Protein AF-A0A0R1F557-F1 (afdb_monomer_lite)

Radius of gyration: 20.47 Å; chains: 1; bounding box: 53×27×48 Å

Sequence (78 aa):
MAKEKIKIDPNEFALAVIGGSNLKADDDTRASKDALKRYLTAYMLIENFNKLEAEQFKFINSSDFELMMKALEHMRIN

Secondary structure (DSSP, 8-state):
---S-----HHHHHHHHHHT-----SSHHHHHHHHHHHHHHHHHHHHHHHHHHHHHHHHHTSHHHHHHHHHHHHHTT-

pLDDT: mean 87.63, std 11.09, range [47.91, 98.38]

Organism: NCBI:txid913848

Foldseek 3Di:
DDPDQDADDLQVQLCVQLVPDDQDDPDPVSSVVVSVVSSVVSSVVRVVVSVVSVVVVCVCPDPVVVVVVVVVVVVVVD

Structure (mmCIF, N/CA/C/O backbone):
data_AF-A0A0R1F557-F1
#
_entry.id   AF-A0A0R1F557-F1
#
loop_
_atom_site.group_PDB
_atom_site.id
_atom_site.type_symbol
_atom_site.label_atom_id
_atom_site.label_alt_id
_atom_site.label_comp_id
_atom_site.label_asym_id
_atom_site.label_entity_id
_atom_site.label_seq_id
_atom_site.pdbx_PDB_ins_code
_atom_site.Cartn_x
_atom_site.Cartn_y
_atom_site.Cartn_z
_atom_site.occupancy
_atom_site.B_iso_or_equiv
_atom_site.auth_seq_id
_atom_site.auth_comp_id
_atom_site.auth_asym_id
_atom_site.auth_atom_id
_atom_site.pdbx_PDB_model_num
ATOM 1 N N . MET A 1 1 ? -25.509 0.410 7.962 1.00 47.91 1 MET A N 1
ATOM 2 C CA . MET A 1 1 ? -24.080 0.789 7.939 1.00 47.91 1 MET A CA 1
ATOM 3 C C . MET A 1 1 ? -23.273 -0.488 7.775 1.00 47.91 1 MET A C 1
ATOM 5 O O . MET A 1 1 ? -23.725 -1.505 8.293 1.00 47.91 1 MET A O 1
ATOM 9 N N . ALA A 1 2 ? -22.203 -0.480 6.974 1.00 50.81 2 ALA A N 1
ATOM 10 C CA . ALA A 1 2 ? -21.453 -1.692 6.635 1.00 50.81 2 ALA A CA 1
ATOM 11 C C . ALA A 1 2 ? -21.007 -2.412 7.920 1.00 50.81 2 ALA A C 1
ATOM 13 O O . ALA A 1 2 ? -20.333 -1.824 8.759 1.00 50.81 2 ALA A O 1
ATOM 14 N N . LYS A 1 3 ? -21.472 -3.653 8.111 1.00 59.56 3 LYS A N 1
ATOM 15 C CA . LYS A 1 3 ? -21.220 -4.448 9.327 1.00 59.56 3 LYS A CA 1
ATOM 16 C C . LYS A 1 3 ? -19.829 -5.082 9.350 1.00 59.56 3 LYS A C 1
ATOM 18 O O . LYS A 1 3 ? -19.426 -5.609 10.382 1.00 59.56 3 LYS A O 1
ATOM 23 N N . GLU A 1 4 ? -19.111 -5.052 8.235 1.00 72.06 4 GLU A N 1
ATOM 24 C CA . GLU A 1 4 ? -17.877 -5.805 8.060 1.00 72.06 4 GLU A CA 1
ATOM 25 C C . GLU A 1 4 ? -16.700 -4.862 7.865 1.00 72.06 4 GLU A C 1
ATOM 27 O O . GLU A 1 4 ? -16.701 -4.016 6.974 1.00 72.06 4 GLU A O 1
ATOM 32 N N . LYS A 1 5 ? -15.694 -5.031 8.725 1.00 80.69 5 LYS A N 1
ATOM 33 C 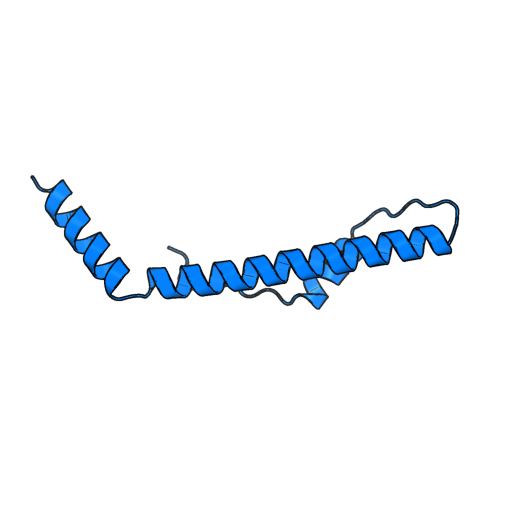CA . LYS A 1 5 ? -14.406 -4.361 8.601 1.00 80.69 5 LYS A CA 1
ATOM 34 C C . LYS A 1 5 ? -13.729 -4.836 7.322 1.00 80.69 5 LYS A C 1
ATOM 36 O O . LYS A 1 5 ? -13.386 -6.014 7.208 1.00 80.69 5 LYS A O 1
ATOM 41 N N . ILE A 1 6 ? -13.469 -3.913 6.406 1.00 87.75 6 ILE A N 1
ATOM 42 C CA . ILE A 1 6 ? -12.727 -4.222 5.187 1.00 87.75 6 ILE A CA 1
ATOM 43 C C . ILE A 1 6 ? -11.226 -4.189 5.503 1.00 87.75 6 ILE A C 1
ATOM 45 O O . ILE A 1 6 ? -10.720 -3.287 6.168 1.00 87.75 6 ILE A O 1
ATOM 49 N N . LYS A 1 7 ? -10.494 -5.204 5.042 1.00 92.81 7 LYS A N 1
ATOM 50 C CA . LYS A 1 7 ? -9.030 -5.218 5.044 1.00 92.81 7 LYS A CA 1
ATOM 51 C C . LYS A 1 7 ? -8.564 -5.744 3.699 1.00 92.81 7 LYS A C 1
ATOM 53 O O . LYS A 1 7 ? -8.948 -6.841 3.308 1.00 92.81 7 LYS A O 1
ATOM 58 N N . ILE A 1 8 ? -7.738 -4.966 3.018 1.00 94.81 8 ILE A N 1
ATOM 59 C CA . ILE A 1 8 ? -7.227 -5.299 1.688 1.00 94.81 8 ILE A CA 1
ATOM 60 C C . ILE A 1 8 ? -5.761 -5.709 1.826 1.00 94.81 8 ILE A C 1
ATOM 62 O O . ILE A 1 8 ? -5.010 -5.036 2.536 1.00 94.81 8 ILE A O 1
ATOM 66 N N . ASP A 1 9 ? -5.349 -6.807 1.189 1.00 97.25 9 ASP A N 1
ATOM 67 C CA . ASP A 1 9 ? -3.943 -7.213 1.199 1.00 97.25 9 ASP A CA 1
ATOM 68 C C . ASP A 1 9 ? -3.083 -6.180 0.442 1.00 97.25 9 ASP A C 1
ATOM 70 O O . ASP A 1 9 ? -3.356 -5.893 -0.731 1.00 97.25 9 ASP A O 1
ATOM 74 N N . PRO A 1 10 ? -2.061 -5.585 1.089 1.00 97.31 10 PRO A N 1
ATOM 75 C CA . PRO A 1 10 ? -1.299 -4.520 0.457 1.00 97.31 10 PRO A CA 1
ATOM 76 C C . PRO A 1 10 ? -0.505 -4.945 -0.777 1.00 97.31 10 PRO A C 1
ATOM 78 O O . PRO A 1 10 ? -0.382 -4.170 -1.728 1.00 97.31 10 PRO A O 1
ATOM 81 N N . ASN A 1 11 ? 0.022 -6.169 -0.771 1.00 97.38 11 ASN A N 1
ATOM 82 C CA . ASN A 1 11 ? 0.825 -6.688 -1.866 1.00 97.38 11 ASN A CA 1
ATOM 83 C C . ASN A 1 11 ? -0.062 -7.043 -3.064 1.00 97.38 11 ASN A C 1
ATOM 85 O O . ASN A 1 11 ? 0.223 -6.607 -4.176 1.00 97.38 11 ASN A O 1
ATOM 89 N N . GLU A 1 12 ? -1.168 -7.759 -2.848 1.00 97.56 12 GLU A N 1
ATOM 90 C CA . GLU A 1 12 ? -2.125 -8.086 -3.913 1.00 97.56 12 GLU A CA 1
ATOM 91 C C . GLU A 1 12 ? -2.678 -6.820 -4.579 1.00 97.56 12 GLU A C 1
ATOM 93 O O . GLU A 1 12 ? -2.722 -6.731 -5.808 1.00 97.56 12 GLU A O 1
ATOM 98 N N . PHE A 1 13 ? -3.021 -5.801 -3.784 1.00 97.31 13 PHE A N 1
ATOM 99 C CA . PHE A 1 13 ? -3.463 -4.511 -4.307 1.00 97.31 13 PHE A CA 1
ATOM 100 C C . PHE A 1 13 ? -2.375 -3.828 -5.142 1.00 97.31 13 PHE A C 1
ATOM 102 O O . PHE A 1 13 ? -2.630 -3.398 -6.269 1.00 97.31 13 PHE A O 1
ATOM 109 N N . ALA A 1 14 ? -1.152 -3.733 -4.617 1.00 97.31 14 ALA A N 1
ATOM 110 C CA . ALA A 1 14 ? -0.056 -3.075 -5.317 1.00 97.31 14 ALA A CA 1
ATOM 111 C C . ALA A 1 14 ? 0.303 -3.794 -6.629 1.00 97.31 14 ALA A C 1
ATOM 113 O O . ALA A 1 14 ? 0.512 -3.133 -7.650 1.00 97.31 14 ALA A O 1
ATOM 114 N N . LEU A 1 15 ? 0.302 -5.132 -6.632 1.00 96.44 15 LEU A N 1
ATOM 115 C CA . LEU A 1 15 ? 0.515 -5.951 -7.826 1.00 96.44 15 LEU A CA 1
ATOM 116 C C . LEU A 1 15 ? -0.592 -5.749 -8.868 1.00 96.44 15 LEU A C 1
ATOM 118 O O . LEU A 1 15 ? -0.291 -5.576 -10.050 1.00 96.44 15 LEU A O 1
ATOM 122 N N . ALA A 1 16 ? -1.858 -5.691 -8.449 1.00 96.50 16 ALA A N 1
ATOM 123 C CA . ALA A 1 16 ? -2.972 -5.401 -9.349 1.00 96.50 16 ALA A CA 1
ATOM 124 C C . ALA A 1 16 ? -2.857 -3.996 -9.974 1.00 96.50 16 ALA A C 1
ATOM 126 O O . ALA A 1 16 ? -3.079 -3.824 -11.174 1.00 96.50 16 ALA A O 1
ATOM 127 N N . VAL A 1 17 ? -2.445 -2.993 -9.188 1.00 95.06 17 VAL A N 1
ATOM 128 C CA . VAL A 1 17 ? -2.268 -1.611 -9.665 1.00 95.06 17 VAL A CA 1
ATOM 129 C C . VAL A 1 17 ? -1.145 -1.497 -10.693 1.00 95.06 17 VAL A C 1
ATOM 131 O O . VAL A 1 17 ? -1.312 -0.777 -11.682 1.00 95.06 17 VAL A O 1
ATOM 134 N N . ILE A 1 18 ? -0.007 -2.169 -10.486 1.00 94.25 18 ILE A N 1
ATOM 135 C CA . ILE A 1 18 ? 1.066 -2.162 -11.490 1.00 94.25 18 ILE A CA 1
ATOM 136 C C . ILE A 1 18 ? 0.699 -3.010 -12.711 1.00 94.25 18 ILE A C 1
ATOM 138 O O . ILE A 1 18 ? 0.960 -2.583 -13.832 1.00 94.25 18 ILE A O 1
ATOM 142 N N . GLY A 1 19 ? 0.041 -4.157 -12.526 1.00 90.94 19 GLY A N 1
ATOM 143 C CA . GLY A 1 19 ? -0.352 -5.049 -13.618 1.00 90.94 19 GLY A CA 1
ATOM 144 C C . GLY A 1 19 ? -1.376 -4.417 -14.562 1.00 90.94 19 GLY A C 1
ATOM 145 O O . GLY A 1 19 ? -1.321 -4.636 -15.767 1.00 90.94 19 GLY A O 1
ATOM 146 N N . GLY A 1 20 ? -2.265 -3.569 -14.037 1.00 88.00 20 GLY A N 1
ATOM 147 C CA . GLY A 1 20 ? -3.194 -2.765 -14.836 1.00 88.00 20 GLY A CA 1
ATOM 148 C C . GLY A 1 20 ? -2.602 -1.462 -15.391 1.00 88.00 20 GLY A C 1
ATOM 149 O O . GLY A 1 20 ? -3.321 -0.687 -16.023 1.00 88.00 20 GLY A O 1
ATOM 150 N N . SER A 1 21 ? -1.323 -1.164 -15.136 1.00 84.56 21 SER A N 1
ATOM 151 C CA . SER A 1 21 ? -0.704 0.095 -15.551 1.00 84.56 21 SER A CA 1
ATOM 152 C C . SER A 1 21 ? -0.004 -0.007 -16.901 1.00 84.56 21 SER A C 1
ATOM 154 O O . SER A 1 21 ? 0.775 -0.918 -17.156 1.00 84.56 21 SER A O 1
ATOM 156 N N . ASN A 1 22 ? -0.246 0.976 -17.769 1.00 81.94 22 ASN A N 1
ATOM 157 C CA . ASN A 1 22 ? 0.465 1.089 -19.036 1.00 81.94 22 ASN A CA 1
ATOM 158 C C . ASN A 1 22 ? 1.774 1.863 -18.825 1.00 81.94 22 ASN A C 1
ATOM 160 O O . ASN A 1 22 ? 1.817 3.084 -18.985 1.00 81.94 22 ASN A O 1
ATOM 164 N N . LEU A 1 23 ? 2.817 1.159 -18.385 1.00 81.12 23 LEU A N 1
ATOM 165 C CA . LEU A 1 23 ? 4.153 1.721 -18.205 1.00 81.12 23 LEU A CA 1
ATOM 166 C C . LEU A 1 23 ? 4.841 1.803 -19.572 1.00 81.12 23 LEU A C 1
ATOM 168 O O . LEU A 1 23 ? 5.273 0.794 -20.119 1.00 81.12 23 LEU A O 1
ATOM 172 N N . LYS A 1 24 ? 4.909 3.011 -20.136 1.00 76.44 24 LYS A N 1
ATOM 173 C CA . LYS A 1 24 ? 5.590 3.289 -21.405 1.00 76.44 24 LYS A CA 1
ATOM 174 C C . LYS A 1 24 ? 6.869 4.063 -21.117 1.00 76.44 2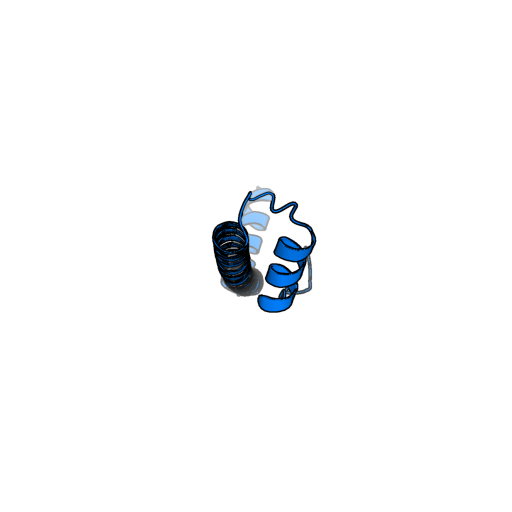4 LYS A C 1
ATOM 176 O O . LYS A 1 24 ? 6.819 5.282 -20.977 1.00 76.44 24 LYS A O 1
ATOM 181 N N . ALA A 1 25 ? 7.987 3.361 -20.995 1.00 83.31 25 ALA A N 1
ATOM 182 C CA . ALA A 1 25 ? 9.303 3.985 -20.969 1.00 83.31 25 ALA A CA 1
ATOM 183 C C . ALA A 1 25 ? 10.165 3.390 -22.083 1.00 83.31 25 ALA A C 1
ATOM 185 O O . ALA A 1 25 ? 10.041 2.208 -22.394 1.00 83.31 25 ALA A O 1
ATOM 186 N N . ASP A 1 26 ? 11.031 4.220 -22.663 1.00 82.69 26 ASP A N 1
ATOM 187 C CA . ASP A 1 26 ? 11.862 3.845 -23.814 1.00 82.69 26 ASP A CA 1
ATOM 188 C C . ASP A 1 26 ? 13.012 2.888 -23.447 1.00 82.69 26 ASP A C 1
ATOM 190 O O . ASP A 1 26 ? 13.628 2.299 -24.331 1.00 82.69 26 ASP A O 1
ATOM 194 N N . ASP A 1 27 ? 13.319 2.733 -22.152 1.00 90.56 27 ASP A N 1
ATOM 195 C CA . ASP A 1 27 ? 14.332 1.804 -21.650 1.00 90.56 27 ASP A CA 1
ATOM 196 C C . ASP A 1 27 ? 13.861 1.039 -20.403 1.00 90.56 27 ASP A C 1
ATOM 198 O O . ASP A 1 27 ? 13.129 1.565 -19.554 1.00 90.56 27 ASP A O 1
ATOM 202 N N . ASP A 1 28 ? 14.343 -0.199 -20.271 1.00 87.88 28 ASP A N 1
ATOM 203 C CA . ASP A 1 28 ? 13.954 -1.134 -19.208 1.00 87.88 28 ASP A CA 1
ATOM 204 C C . ASP A 1 28 ? 14.282 -0.621 -17.803 1.00 87.88 28 ASP A C 1
ATOM 206 O O . ASP A 1 28 ? 13.573 -0.920 -16.838 1.00 87.88 28 ASP A O 1
ATOM 210 N N . THR A 1 29 ? 15.346 0.176 -17.658 1.00 92.38 29 THR A N 1
ATOM 211 C CA . THR A 1 29 ? 15.749 0.711 -16.352 1.00 92.38 29 THR A CA 1
ATOM 212 C C . THR A 1 29 ? 14.751 1.759 -15.870 1.00 92.38 29 THR A C 1
ATOM 214 O O . THR A 1 29 ? 14.368 1.756 -14.697 1.00 92.38 29 THR A O 1
ATOM 217 N N . ARG A 1 30 ? 14.309 2.659 -16.752 1.00 91.06 30 ARG A N 1
ATOM 218 C CA . ARG A 1 30 ? 13.255 3.630 -16.448 1.00 91.06 30 ARG A CA 1
ATOM 219 C C . ARG A 1 30 ? 11.916 2.935 -16.232 1.00 91.06 30 ARG A C 1
ATOM 221 O O . ARG A 1 30 ? 11.288 3.206 -15.211 1.00 91.06 30 ARG A O 1
ATOM 228 N N . ALA A 1 31 ? 11.549 1.975 -17.085 1.00 90.62 31 ALA A N 1
ATOM 229 C CA . ALA A 1 31 ? 10.322 1.191 -16.917 1.00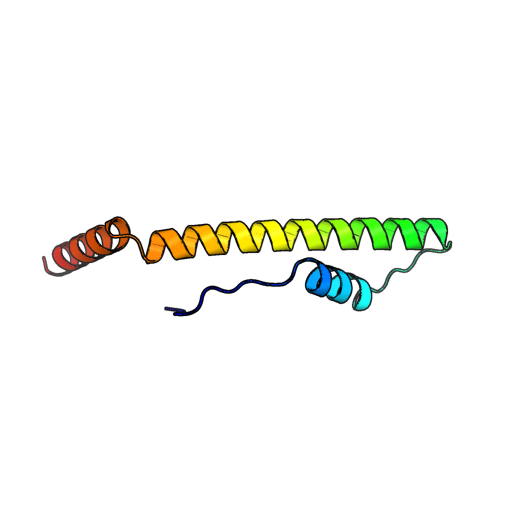 90.62 31 ALA A CA 1
ATOM 230 C C . ALA A 1 31 ? 10.272 0.502 -15.542 1.00 90.62 31 ALA A C 1
ATOM 232 O O . ALA A 1 31 ? 9.279 0.601 -14.821 1.00 90.62 31 ALA A O 1
ATOM 233 N N . SER A 1 32 ? 11.383 -0.117 -15.132 1.00 91.06 32 S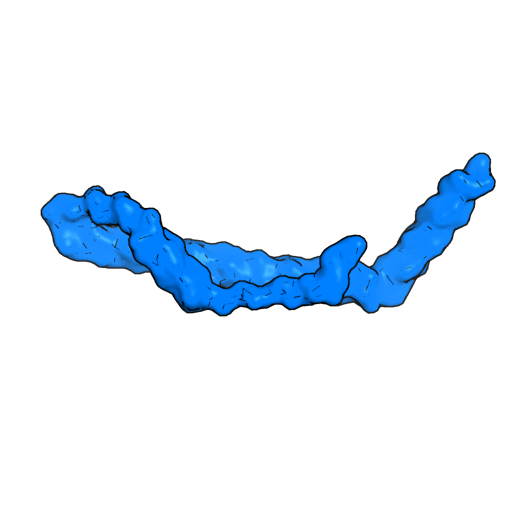ER A N 1
ATOM 234 C CA . SER A 1 32 ? 11.510 -0.785 -13.832 1.00 91.06 32 SER A CA 1
ATOM 235 C C . SER A 1 32 ? 11.401 0.191 -12.659 1.00 91.06 32 SER A C 1
ATOM 237 O O . SER A 1 32 ? 10.747 -0.102 -11.658 1.00 91.06 32 SER A O 1
ATOM 239 N N . LYS A 1 33 ? 12.008 1.381 -12.770 1.00 94.50 33 LYS A N 1
ATOM 240 C CA . LYS A 1 33 ? 11.904 2.426 -11.739 1.00 94.50 33 LYS A CA 1
ATOM 241 C C . LYS A 1 33 ? 10.477 2.950 -11.604 1.00 94.50 33 LYS A C 1
ATOM 243 O O . LYS A 1 33 ? 10.028 3.181 -10.483 1.00 94.50 33 LYS A O 1
ATOM 248 N N . ASP A 1 34 ? 9.768 3.126 -12.713 1.00 94.00 34 ASP A N 1
ATOM 249 C CA . ASP A 1 34 ? 8.388 3.608 -12.700 1.00 94.00 34 ASP A CA 1
ATOM 250 C C . ASP A 1 34 ? 7.425 2.546 -12.154 1.00 94.00 34 ASP A C 1
ATOM 252 O O . ASP A 1 34 ? 6.568 2.871 -11.325 1.00 94.00 34 ASP A O 1
ATOM 256 N N . ALA A 1 35 ? 7.634 1.271 -12.504 1.00 94.25 35 ALA A N 1
ATOM 257 C CA . ALA A 1 35 ? 6.931 0.143 -11.894 1.00 94.25 35 ALA A CA 1
ATOM 258 C C . ALA A 1 35 ? 7.136 0.109 -10.373 1.00 94.25 35 ALA A C 1
ATOM 260 O O . ALA A 1 35 ? 6.165 0.048 -9.616 1.00 94.25 35 ALA A O 1
ATOM 261 N N . LEU A 1 36 ? 8.390 0.220 -9.918 1.00 96.31 36 LEU A N 1
ATOM 262 C CA . LEU A 1 36 ? 8.739 0.194 -8.497 1.00 96.31 36 LEU A CA 1
ATOM 263 C C . LEU A 1 36 ? 8.094 1.353 -7.729 1.00 96.31 36 LEU A C 1
ATOM 265 O O . LEU A 1 36 ? 7.487 1.138 -6.681 1.00 96.31 36 LEU A O 1
ATOM 269 N N . LYS A 1 37 ? 8.181 2.582 -8.252 1.00 96.31 37 LYS A N 1
ATOM 270 C CA . LYS A 1 37 ? 7.540 3.752 -7.631 1.00 96.31 37 LYS A CA 1
ATOM 271 C C . LYS A 1 37 ? 6.037 3.554 -7.495 1.00 96.31 37 LYS A C 1
ATOM 273 O O . LYS A 1 37 ? 5.471 3.861 -6.445 1.00 96.31 37 LYS A O 1
ATOM 278 N N . ARG A 1 38 ? 5.387 3.046 -8.544 1.00 95.94 38 ARG A N 1
ATOM 279 C CA . ARG A 1 38 ? 3.941 2.828 -8.547 1.00 95.94 38 ARG A CA 1
ATOM 280 C C . ARG A 1 38 ? 3.532 1.733 -7.569 1.00 95.94 38 ARG A C 1
ATOM 282 O O . ARG A 1 38 ? 2.586 1.947 -6.817 1.00 95.94 38 ARG A O 1
ATOM 289 N N . TYR A 1 39 ? 4.272 0.627 -7.529 1.00 97.81 39 TYR A N 1
ATOM 290 C CA . TYR A 1 39 ? 4.076 -0.445 -6.554 1.00 97.81 39 TYR A CA 1
ATOM 291 C C . TYR A 1 39 ? 4.154 0.091 -5.120 1.00 97.81 39 TYR A C 1
ATOM 293 O O . TYR A 1 39 ? 3.200 -0.047 -4.360 1.00 97.81 39 TYR A O 1
ATOM 301 N N . LEU A 1 40 ? 5.251 0.773 -4.769 1.00 98.12 40 LEU A N 1
ATOM 302 C CA . LEU A 1 40 ? 5.464 1.290 -3.413 1.00 98.12 40 LEU A CA 1
ATOM 303 C C . LEU A 1 40 ? 4.395 2.313 -3.018 1.00 98.12 40 LEU A C 1
ATOM 305 O O . LEU A 1 40 ? 3.900 2.296 -1.894 1.00 98.12 40 LEU A O 1
ATOM 309 N N . THR A 1 41 ? 3.995 3.169 -3.959 1.00 97.75 41 THR A N 1
ATOM 310 C CA . THR A 1 41 ? 2.936 4.159 -3.731 1.00 97.75 41 THR A CA 1
ATOM 311 C C . THR A 1 41 ? 1.592 3.482 -3.469 1.00 97.75 41 THR A C 1
ATOM 313 O O . THR A 1 41 ? 0.903 3.835 -2.514 1.00 97.75 41 THR A O 1
ATOM 316 N N . ALA A 1 42 ? 1.224 2.490 -4.286 1.00 97.81 42 ALA A N 1
ATOM 317 C CA . ALA A 1 42 ? -0.013 1.733 -4.117 1.00 97.81 42 ALA A CA 1
ATOM 318 C C . ALA A 1 42 ? -0.030 0.970 -2.786 1.00 97.81 42 ALA A C 1
ATOM 320 O O . ALA A 1 42 ? -1.031 1.009 -2.072 1.00 97.81 42 ALA A O 1
ATOM 321 N N . TYR A 1 43 ? 1.094 0.351 -2.425 1.00 98.38 43 TYR A N 1
ATOM 322 C CA . TYR A 1 43 ? 1.270 -0.367 -1.166 1.00 98.38 43 TYR A CA 1
ATOM 323 C C . TYR A 1 43 ? 1.078 0.555 0.048 1.00 98.38 43 TYR A C 1
ATOM 325 O O . TYR A 1 43 ? 0.298 0.261 0.951 1.00 98.38 43 TYR A O 1
ATOM 333 N N . MET A 1 44 ? 1.735 1.719 0.060 1.00 98.06 44 MET A N 1
ATOM 334 C CA . MET A 1 44 ? 1.575 2.682 1.156 1.00 98.06 44 MET A CA 1
ATOM 335 C C . MET A 1 44 ? 0.146 3.224 1.247 1.00 98.06 44 MET A C 1
ATOM 337 O O . MET A 1 44 ? -0.385 3.403 2.344 1.00 98.06 44 MET A O 1
ATOM 341 N N . LEU A 1 45 ? -0.491 3.486 0.102 1.00 97.88 45 LEU A N 1
ATOM 342 C CA . LEU A 1 45 ? -1.856 4.002 0.055 1.00 97.88 45 LEU A CA 1
ATOM 343 C C . LEU A 1 45 ? -2.840 3.034 0.716 1.00 97.88 45 LEU A C 1
ATOM 345 O O . LEU A 1 45 ? -3.664 3.451 1.531 1.00 97.88 45 LEU A O 1
ATOM 349 N N . ILE A 1 46 ? -2.736 1.747 0.394 1.00 98.00 46 ILE A N 1
ATOM 350 C CA . ILE A 1 46 ? -3.660 0.743 0.916 1.00 98.00 46 ILE A CA 1
ATOM 351 C C . ILE A 1 46 ? -3.379 0.388 2.380 1.00 98.00 46 ILE A C 1
ATOM 353 O O . ILE A 1 46 ? -4.314 0.143 3.140 1.00 98.00 46 ILE A O 1
ATOM 357 N N . GLU A 1 47 ? -2.125 0.454 2.833 1.00 97.62 47 GLU A N 1
ATOM 358 C CA . GLU A 1 47 ? -1.819 0.371 4.265 1.00 97.62 47 GLU A CA 1
ATOM 359 C C . GLU A 1 47 ? -2.439 1.525 5.056 1.00 97.62 47 GLU A C 1
ATOM 361 O O . GLU A 1 47 ? -2.992 1.305 6.136 1.00 97.62 47 GLU A O 1
ATOM 366 N N . ASN A 1 48 ? -2.379 2.747 4.523 1.00 96.69 48 ASN A N 1
ATOM 367 C CA . ASN A 1 48 ? -3.001 3.908 5.155 1.00 96.69 48 ASN A CA 1
ATOM 368 C C . ASN A 1 48 ? -4.525 3.774 5.190 1.00 96.69 48 ASN A C 1
ATOM 370 O O . ASN A 1 48 ? -5.126 4.012 6.236 1.00 96.69 48 ASN A O 1
ATOM 374 N N . PHE A 1 49 ? -5.140 3.321 4.095 1.00 95.75 49 PHE A N 1
ATOM 375 C CA . PHE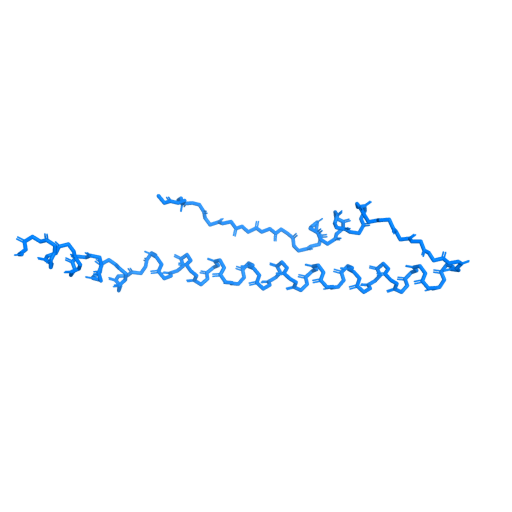 A 1 49 ? -6.565 2.996 4.072 1.00 95.75 49 PHE A CA 1
ATOM 376 C C . PHE A 1 49 ? -6.923 1.966 5.152 1.00 95.75 49 PHE A C 1
ATOM 378 O O . PHE A 1 49 ? -7.796 2.221 5.973 1.00 95.75 49 PHE A O 1
ATOM 385 N N . ASN A 1 50 ? -6.202 0.842 5.217 1.00 95.19 50 ASN A N 1
ATOM 386 C CA . ASN A 1 50 ? -6.454 -0.217 6.197 1.00 95.19 50 ASN A CA 1
ATOM 387 C C . ASN A 1 50 ? -6.343 0.276 7.653 1.00 95.19 50 ASN A C 1
ATOM 389 O O . ASN A 1 50 ? -7.062 -0.218 8.526 1.00 95.19 50 ASN A O 1
ATOM 393 N N . LYS A 1 51 ? -5.438 1.224 7.935 1.00 94.44 51 LYS A N 1
ATOM 394 C CA . LYS A 1 51 ? -5.311 1.854 9.260 1.00 94.44 51 LYS A CA 1
ATOM 395 C C . LYS A 1 51 ? -6.525 2.723 9.577 1.00 94.44 51 LYS A C 1
ATOM 397 O O . LYS A 1 51 ? -7.145 2.512 10.615 1.00 94.44 51 LYS A O 1
ATOM 402 N N . LEU A 1 52 ? -6.889 3.627 8.667 1.00 92.69 52 LEU A N 1
ATOM 403 C CA . LEU A 1 52 ? -8.041 4.518 8.832 1.00 92.69 52 LEU A CA 1
ATOM 404 C C . LEU A 1 52 ? -9.349 3.735 8.974 1.00 92.69 52 LEU A C 1
ATOM 406 O O . LEU A 1 52 ? -10.141 4.021 9.866 1.00 92.69 52 LEU A O 1
ATOM 410 N N . GLU A 1 53 ? -9.540 2.696 8.163 1.00 91.06 53 GLU A N 1
ATOM 411 C CA . GLU A 1 53 ? -10.694 1.798 8.244 1.00 91.06 53 GLU A CA 1
ATOM 412 C C . GLU A 1 53 ? -10.741 1.081 9.600 1.00 91.06 53 GLU A C 1
ATOM 414 O O . GLU A 1 53 ? -11.785 0.991 10.242 1.00 91.06 53 GLU A O 1
ATOM 419 N N . ALA A 1 54 ? -9.594 0.613 10.106 1.00 89.50 54 ALA A N 1
ATOM 420 C CA . ALA A 1 54 ? -9.529 -0.011 11.423 1.00 89.50 54 ALA A CA 1
ATOM 421 C C . ALA A 1 54 ? -9.831 0.969 12.569 1.00 89.50 54 ALA A C 1
ATOM 423 O O . ALA A 1 54 ? -10.441 0.562 13.558 1.00 89.50 54 ALA A O 1
ATOM 424 N N . GLU A 1 55 ? -9.399 2.224 12.463 1.00 88.69 55 GLU A N 1
ATOM 425 C CA . GLU A 1 55 ? -9.682 3.281 13.440 1.00 88.69 55 GLU A CA 1
ATOM 426 C C . GLU A 1 55 ? -11.155 3.691 13.412 1.00 88.69 55 GLU A C 1
ATOM 428 O O . GLU A 1 55 ? -11.804 3.712 14.458 1.00 88.69 55 GLU A O 1
ATOM 433 N N . GLN A 1 56 ? -11.715 3.923 12.224 1.00 85.06 56 GLN A N 1
ATOM 434 C CA . GLN A 1 56 ? -13.127 4.248 12.048 1.00 85.06 56 GLN A CA 1
ATOM 435 C C . GLN A 1 56 ? -14.024 3.110 12.540 1.00 85.06 56 GLN A C 1
ATOM 437 O O . GLN A 1 56 ? -14.983 3.354 13.271 1.00 85.06 56 GLN A O 1
ATOM 442 N N . PHE A 1 57 ? -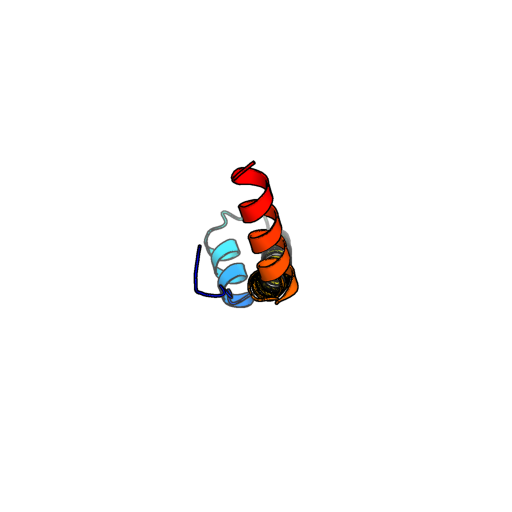13.687 1.861 12.212 1.00 85.50 57 PHE A N 1
ATOM 443 C CA . PHE A 1 57 ? -14.437 0.701 12.683 1.00 85.50 57 PHE A CA 1
ATOM 444 C C . PHE A 1 57 ? -14.401 0.584 14.212 1.00 85.50 57 PHE A C 1
ATOM 446 O O . PHE A 1 57 ? -15.418 0.279 14.832 1.00 85.50 57 PHE A O 1
ATOM 453 N N . LYS A 1 58 ? -13.255 0.855 14.851 1.00 84.75 58 LYS A N 1
ATOM 454 C CA . LYS A 1 58 ? -13.165 0.909 16.320 1.00 84.75 58 LYS A CA 1
ATOM 455 C C . LYS A 1 58 ? -14.028 2.026 16.901 1.00 84.75 58 LYS A C 1
ATOM 457 O O . LYS A 1 58 ? -14.714 1.791 17.887 1.00 84.75 58 LYS A O 1
ATOM 462 N N . PHE A 1 59 ? -14.004 3.210 16.293 1.00 83.38 59 PHE A N 1
ATOM 463 C CA . PHE A 1 59 ? -14.787 4.357 16.745 1.00 83.38 59 PHE A CA 1
ATOM 464 C C . PHE A 1 59 ? -16.294 4.093 16.655 1.00 83.38 59 PHE A C 1
ATOM 466 O O . PHE A 1 59 ? -16.998 4.286 17.640 1.00 83.38 59 PHE A O 1
ATOM 473 N N . ILE A 1 60 ? -16.788 3.580 15.525 1.00 82.19 60 ILE A N 1
ATOM 474 C CA . ILE A 1 60 ? -18.217 3.276 15.335 1.00 82.19 60 ILE A CA 1
ATOM 475 C C . ILE A 1 60 ? -18.709 2.220 16.335 1.00 82.19 60 ILE A C 1
ATOM 477 O O . ILE A 1 60 ? -19.842 2.296 16.796 1.00 82.19 60 ILE A O 1
ATOM 481 N N . ASN A 1 61 ? -17.862 1.252 16.694 1.00 80.56 61 ASN A N 1
ATOM 482 C CA . ASN A 1 61 ? -18.197 0.220 17.679 1.00 80.56 61 ASN A CA 1
ATOM 483 C C . ASN A 1 61 ? -17.845 0.617 19.127 1.00 80.56 61 ASN A C 1
ATOM 485 O O . ASN A 1 61 ? -17.843 -0.239 20.011 1.00 80.56 61 ASN A O 1
ATOM 489 N N . SER A 1 62 ? -17.493 1.881 19.380 1.00 84.19 62 SER A N 1
ATOM 490 C CA . SER A 1 62 ? -17.184 2.361 20.728 1.00 84.19 62 SER A CA 1
ATOM 491 C C . SER A 1 62 ? -18.448 2.771 21.486 1.00 84.19 62 SER A C 1
ATOM 493 O O . SER A 1 62 ? -19.420 3.254 20.902 1.00 84.19 62 SER A O 1
ATOM 495 N N . SER A 1 63 ? -18.402 2.655 22.816 1.00 82.25 63 SER A N 1
ATOM 496 C CA . SER A 1 63 ? -19.450 3.162 23.712 1.00 82.25 63 SER A CA 1
ATOM 497 C C . SER A 1 63 ? -19.686 4.666 23.558 1.00 82.25 63 SER A C 1
ATOM 499 O O . SER A 1 63 ? -20.801 5.143 23.764 1.00 82.25 63 SER A O 1
ATOM 501 N N . ASP A 1 64 ? -18.650 5.413 23.175 1.00 80.62 64 ASP A N 1
ATOM 502 C CA . ASP A 1 64 ? -18.716 6.863 23.000 1.00 80.62 64 ASP A CA 1
ATOM 503 C C . ASP A 1 64 ? -19.561 7.234 21.778 1.00 80.62 64 ASP A C 1
ATOM 505 O O . ASP A 1 64 ? -20.368 8.163 21.836 1.00 80.62 64 ASP A O 1
ATOM 509 N N . PHE A 1 65 ? -19.442 6.468 20.688 1.00 84.25 65 PHE A N 1
ATOM 510 C CA . PHE A 1 65 ? -20.295 6.639 19.514 1.00 84.25 65 PHE A CA 1
ATOM 511 C C . PHE A 1 65 ? -21.757 6.303 19.828 1.00 84.25 65 PHE A C 1
ATOM 513 O O . PHE A 1 65 ? -22.653 7.060 19.450 1.00 84.25 65 PHE A O 1
ATOM 520 N N . GLU A 1 66 ? -22.018 5.229 20.582 1.00 84.44 66 GLU A N 1
ATOM 521 C CA . GLU A 1 66 ? -23.376 4.907 21.043 1.00 84.44 66 GLU A CA 1
ATOM 522 C C . GLU A 1 66 ? -23.975 6.021 21.912 1.00 84.44 66 GLU A C 1
ATOM 524 O O . GLU A 1 66 ? -25.144 6.380 21.750 1.00 84.44 66 GLU A O 1
ATOM 529 N N . LEU A 1 67 ? -23.183 6.588 22.827 1.00 86.69 67 LEU A N 1
ATOM 530 C CA . LEU A 1 67 ? -23.608 7.690 23.686 1.00 86.69 67 LEU A CA 1
ATOM 531 C C . LEU A 1 67 ? -23.915 8.953 22.870 1.00 86.69 67 LEU A C 1
ATOM 533 O O . LEU A 1 67 ? -24.949 9.588 23.086 1.00 86.69 67 LEU A O 1
ATOM 537 N N . MET A 1 68 ? -23.058 9.287 21.901 1.00 86.69 68 MET A N 1
ATOM 538 C CA . MET A 1 68 ? -23.266 10.412 20.987 1.00 86.69 68 MET A CA 1
ATOM 539 C C . MET A 1 68 ? -24.557 10.243 20.175 1.00 86.69 68 MET A C 1
ATOM 541 O O . MET A 1 68 ? -25.353 11.177 20.082 1.00 86.69 68 MET A O 1
ATOM 545 N N . MET A 1 69 ? -24.799 9.049 19.627 1.00 87.06 69 MET A N 1
ATOM 546 C CA . MET A 1 69 ? -26.019 8.758 18.870 1.00 87.06 69 MET A CA 1
ATOM 547 C C . MET A 1 69 ? -27.275 8.878 19.738 1.00 87.06 69 MET A C 1
ATOM 549 O O . MET A 1 69 ? -28.236 9.523 19.321 1.00 87.06 69 MET A O 1
ATOM 553 N N . LYS A 1 70 ? -27.250 8.360 20.974 1.00 88.19 70 LYS A N 1
ATOM 554 C CA . LYS A 1 70 ? -28.356 8.525 21.935 1.00 88.19 70 LYS A CA 1
ATOM 555 C C . LYS A 1 70 ? -28.637 9.996 22.254 1.00 88.19 70 LYS A C 1
ATOM 557 O O . LYS A 1 70 ? -29.802 10.383 22.354 1.00 88.19 70 LYS A O 1
ATOM 562 N N . ALA A 1 71 ? -27.600 10.822 22.406 1.00 89.12 71 ALA A N 1
ATOM 563 C CA . ALA A 1 71 ? -27.753 12.256 22.656 1.00 89.12 71 ALA A CA 1
ATOM 564 C C . ALA A 1 71 ? -28.371 12.993 21.451 1.00 89.12 71 ALA A C 1
ATOM 566 O O . ALA A 1 71 ? -29.272 13.814 21.626 1.00 89.12 71 ALA A O 1
ATOM 567 N N . LEU A 1 72 ? -27.940 12.665 20.228 1.00 87.62 72 LEU A N 1
ATOM 568 C CA . LEU A 1 72 ? -28.515 13.206 18.990 1.00 87.62 72 LEU A CA 1
ATOM 569 C C . LEU A 1 72 ? -29.991 12.818 18.815 1.00 87.62 72 LEU A C 1
ATOM 571 O O . LEU A 1 72 ? -30.798 13.653 18.410 1.00 87.62 72 LEU A O 1
ATOM 575 N N . GLU A 1 73 ? -30.359 11.578 19.146 1.00 85.44 73 GLU A N 1
ATOM 576 C CA . GLU A 1 73 ? -31.754 11.124 19.116 1.00 85.44 73 GLU A CA 1
ATOM 577 C C . GLU A 1 73 ? -32.640 11.920 20.079 1.00 85.44 73 GLU A C 1
ATOM 579 O O . GLU A 1 73 ? -33.724 12.344 19.685 1.00 85.44 73 GLU A O 1
ATOM 584 N N . HIS A 1 74 ? -32.166 12.193 21.299 1.00 83.12 74 HIS A N 1
ATOM 585 C CA . HIS A 1 74 ? -32.908 13.004 22.271 1.00 83.12 74 HIS A CA 1
ATOM 586 C C . HIS A 1 74 ? -33.090 14.458 21.810 1.00 83.12 74 HIS A C 1
ATOM 588 O O . HIS A 1 74 ? -34.148 15.038 22.038 1.00 83.12 74 HIS A O 1
ATOM 594 N N . MET A 1 75 ? -32.100 15.049 21.132 1.00 79.31 75 MET A N 1
ATOM 595 C CA . MET A 1 75 ? -32.206 16.421 20.610 1.00 79.31 75 MET A CA 1
ATOM 596 C C . MET A 1 75 ? -33.158 16.552 19.418 1.00 79.31 75 MET A C 1
ATOM 598 O O . MET A 1 75 ? -33.675 17.635 19.183 1.00 79.31 75 MET A O 1
ATOM 602 N N . ARG A 1 76 ? -33.399 15.475 18.662 1.00 72.88 76 ARG A N 1
ATOM 603 C CA . ARG A 1 76 ? -34.293 15.487 17.489 1.00 72.88 76 ARG A CA 1
ATOM 604 C C . ARG A 1 76 ? -35.782 15.393 17.854 1.00 72.88 76 ARG A C 1
ATOM 606 O O . ARG A 1 76 ? -36.623 15.504 16.967 1.00 72.88 76 ARG A O 1
ATOM 613 N N . ILE A 1 77 ? -36.097 15.106 19.119 1.00 59.91 77 ILE A N 1
ATOM 614 C CA . ILE A 1 77 ? -37.464 14.882 19.626 1.00 59.91 77 ILE A CA 1
ATOM 615 C C . ILE A 1 77 ? -38.002 16.117 20.391 1.00 59.91 77 ILE A C 1
ATOM 617 O O . ILE A 1 77 ? -39.173 16.135 20.763 1.00 59.91 77 ILE A O 1
ATOM 621 N N . ASN A 1 78 ? -37.194 17.174 20.545 1.00 49.66 78 ASN A N 1
ATOM 622 C CA . ASN A 1 78 ? -37.621 18.506 21.003 1.00 49.66 78 ASN A CA 1
ATOM 623 C C . ASN A 1 78 ? -37.679 19.493 19.831 1.00 49.66 78 ASN A C 1
ATOM 625 O O . ASN A 1 78 ? -38.483 20.445 19.922 1.00 49.66 78 ASN A O 1
#